Protein AF-A0A7G6SAK4-F1 (afdb_monomer_lite)

Structure (mmCIF, N/CA/C/O backbone):
data_AF-A0A7G6SAK4-F1
#
_entry.id   AF-A0A7G6SAK4-F1
#
loop_
_atom_site.group_PDB
_atom_site.id
_atom_site.type_symbol
_atom_site.label_atom_id
_atom_site.label_alt_id
_atom_site.label_comp_id
_atom_site.label_asym_id
_atom_site.label_entity_id
_atom_site.label_seq_id
_atom_site.pdbx_PDB_ins_code
_atom_site.Cartn_x
_atom_site.Cartn_y
_atom_site.Cartn_z
_atom_site.occupancy
_atom_site.B_iso_or_equiv
_atom_site.auth_seq_id
_atom_site.auth_comp_id
_atom_site.auth_asym_id
_atom_site.auth_atom_id
_atom_site.pdbx_PDB_model_num
ATOM 1 N N . MET A 1 1 ? 4.252 1.761 -25.082 1.00 56.00 1 MET A N 1
ATOM 2 C CA . MET A 1 1 ? 3.573 2.156 -23.826 1.00 56.00 1 MET A CA 1
ATOM 3 C C . MET A 1 1 ? 4.571 2.961 -23.003 1.00 56.00 1 MET A C 1
ATOM 5 O O . MET A 1 1 ? 5.656 2.453 -22.758 1.00 56.00 1 MET A O 1
ATOM 9 N N . ASN A 1 2 ? 4.281 4.231 -22.705 1.00 73.25 2 ASN A N 1
ATOM 10 C CA . ASN A 1 2 ? 5.241 5.173 -22.108 1.00 73.25 2 ASN A CA 1
ATOM 11 C C . ASN A 1 2 ? 5.469 4.842 -20.615 1.00 73.25 2 ASN A C 1
ATOM 13 O O . ASN A 1 2 ? 4.509 4.501 -19.924 1.00 73.25 2 ASN A O 1
ATOM 17 N N . ALA A 1 3 ? 6.703 4.913 -20.105 1.00 67.81 3 ALA A N 1
ATOM 18 C CA . ALA A 1 3 ? 7.033 4.497 -18.730 1.00 67.81 3 ALA A CA 1
ATOM 19 C C . ALA A 1 3 ? 6.239 5.278 -17.662 1.00 67.81 3 ALA A C 1
ATOM 21 O O . ALA A 1 3 ? 5.808 4.709 -16.659 1.00 67.81 3 ALA A O 1
ATOM 22 N N . TYR A 1 4 ? 5.960 6.553 -17.939 1.00 74.56 4 TYR A N 1
ATOM 23 C CA . TYR A 1 4 ? 5.118 7.420 -17.113 1.00 74.56 4 TYR A CA 1
ATOM 24 C C . TYR A 1 4 ? 3.690 6.885 -16.968 1.00 74.56 4 TYR A C 1
ATOM 26 O O . TYR A 1 4 ? 3.201 6.750 -15.853 1.00 74.56 4 TYR A O 1
ATOM 34 N N . ALA A 1 5 ? 3.081 6.418 -18.063 1.00 80.50 5 ALA A N 1
ATOM 35 C CA . ALA A 1 5 ? 1.738 5.839 -18.028 1.00 80.50 5 ALA A CA 1
ATOM 36 C C . ALA A 1 5 ? 1.666 4.574 -17.153 1.00 80.50 5 ALA A C 1
ATOM 38 O O . ALA A 1 5 ? 0.634 4.284 -16.551 1.00 80.50 5 ALA A O 1
ATOM 39 N N . ARG A 1 6 ? 2.764 3.809 -17.056 1.00 81.81 6 ARG A N 1
ATOM 40 C CA . ARG A 1 6 ? 2.833 2.640 -16.169 1.00 81.81 6 ARG A CA 1
ATOM 41 C C . ARG A 1 6 ? 2.923 3.053 -14.702 1.00 81.81 6 ARG A C 1
ATOM 43 O O . ARG A 1 6 ? 2.232 2.467 -13.875 1.00 81.81 6 ARG A O 1
ATOM 50 N N . ARG A 1 7 ? 3.762 4.043 -14.387 1.00 85.69 7 ARG A N 1
ATOM 51 C CA . ARG A 1 7 ? 3.912 4.586 -13.030 1.00 85.69 7 ARG A CA 1
ATOM 52 C C . ARG A 1 7 ? 2.601 5.179 -12.526 1.00 85.69 7 ARG A C 1
ATOM 54 O O . ARG A 1 7 ? 2.191 4.859 -11.416 1.00 85.69 7 ARG A O 1
ATOM 61 N N . ASP A 1 8 ? 1.949 5.998 -13.338 1.00 89.44 8 ASP A N 1
ATOM 62 C CA . ASP A 1 8 ? 0.731 6.694 -12.928 1.00 89.44 8 ASP A CA 1
ATOM 63 C C . ASP A 1 8 ? -0.403 5.693 -12.693 1.00 89.44 8 ASP A C 1
ATOM 65 O O . ASP A 1 8 ? -1.043 5.740 -11.649 1.00 89.44 8 ASP A O 1
ATOM 69 N N . LYS A 1 9 ? -0.526 4.668 -13.549 1.00 91.44 9 LYS A N 1
ATOM 70 C CA . LYS A 1 9 ? -1.452 3.549 -13.322 1.00 91.44 9 LYS A CA 1
ATOM 71 C C . LYS A 1 9 ? -1.186 2.812 -12.004 1.00 91.44 9 LYS A C 1
ATOM 73 O O . LYS A 1 9 ? -2.125 2.442 -11.306 1.00 91.44 9 LYS A O 1
ATOM 78 N N . ILE A 1 10 ? 0.081 2.576 -11.653 1.00 91.81 10 ILE A N 1
ATOM 79 C CA . ILE A 1 10 ? 0.432 1.944 -10.371 1.00 91.81 10 ILE A CA 1
ATOM 80 C C . ILE A 1 10 ? -0.011 2.834 -9.206 1.00 91.81 10 ILE A C 1
ATOM 82 O O . ILE A 1 10 ? -0.608 2.336 -8.257 1.00 91.81 10 ILE A O 1
ATOM 86 N N . LEU A 1 11 ? 0.253 4.139 -9.270 1.00 89.56 11 LEU A N 1
ATOM 87 C CA . LEU A 1 11 ? -0.128 5.073 -8.209 1.00 89.56 11 LEU A CA 1
ATOM 88 C C . LEU A 1 11 ? -1.651 5.199 -8.070 1.00 89.56 11 LEU A C 1
ATOM 90 O O . LEU A 1 11 ? -2.155 5.126 -6.95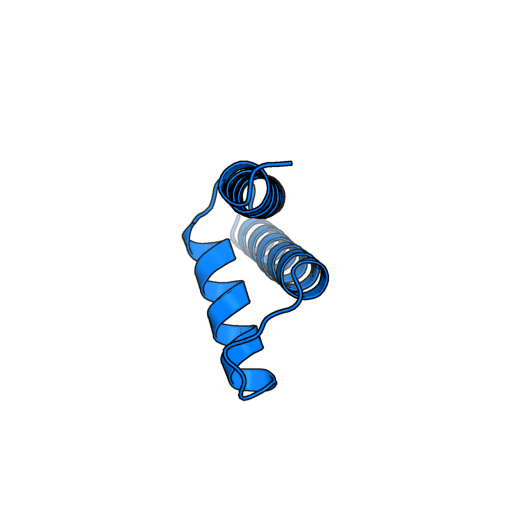0 1.00 89.56 11 LEU A O 1
ATOM 94 N N . GLU A 1 12 ? -2.376 5.309 -9.183 1.00 92.81 12 GLU A N 1
ATOM 95 C CA . GLU A 1 12 ? -3.844 5.325 -9.212 1.00 92.81 12 GLU A CA 1
ATOM 96 C C . GLU A 1 12 ? -4.436 4.057 -8.592 1.00 92.81 12 GLU A C 1
ATOM 98 O O . GLU A 1 12 ? -5.375 4.118 -7.795 1.00 92.81 12 GLU A O 1
ATOM 103 N N . ASP A 1 13 ? -3.865 2.895 -8.910 1.00 94.31 13 ASP A N 1
ATOM 104 C CA . ASP A 1 13 ? -4.280 1.624 -8.332 1.00 94.31 13 ASP A CA 1
ATOM 105 C C . ASP A 1 13 ? -4.088 1.596 -6.808 1.00 94.31 13 ASP A C 1
ATOM 107 O O . ASP A 1 13 ? -4.999 1.197 -6.084 1.00 94.31 13 ASP A O 1
ATOM 111 N N . LEU A 1 14 ? -2.926 2.028 -6.306 1.00 94.69 14 LEU A N 1
ATOM 112 C CA . LEU A 1 14 ? -2.651 2.058 -4.866 1.00 94.69 14 LEU A CA 1
ATOM 113 C C . LEU A 1 14 ? -3.558 3.056 -4.135 1.00 94.69 14 LEU A C 1
ATOM 115 O O . LEU A 1 14 ? -4.069 2.750 -3.059 1.00 94.69 14 LEU A O 1
ATOM 119 N N . GLN A 1 15 ? -3.786 4.228 -4.731 1.00 92.94 15 GLN A N 1
ATOM 120 C CA . GLN A 1 15 ? -4.672 5.252 -4.181 1.00 92.94 15 GLN A CA 1
ATOM 121 C C . GLN A 1 15 ? -6.125 4.770 -4.119 1.00 92.94 15 GLN A C 1
ATOM 123 O O . GLN A 1 15 ? -6.837 5.044 -3.154 1.00 92.94 15 GLN A O 1
ATOM 128 N N . ARG A 1 16 ? -6.574 4.018 -5.126 1.00 93.69 16 ARG A N 1
ATOM 129 C CA . ARG A 1 16 ? -7.908 3.416 -5.140 1.00 93.69 16 ARG A CA 1
ATOM 130 C C . ARG A 1 16 ? -8.076 2.364 -4.045 1.00 93.69 16 ARG A C 1
ATOM 132 O O . ARG A 1 16 ? -9.085 2.393 -3.345 1.00 93.69 16 ARG A O 1
ATOM 139 N N . GLU A 1 17 ? -7.090 1.490 -3.846 1.00 93.06 17 GLU A N 1
ATOM 140 C CA . GLU A 1 17 ? -7.111 0.496 -2.758 1.00 93.06 17 GLU A CA 1
ATOM 141 C C . GLU A 1 17 ? -7.126 1.146 -1.366 1.00 93.06 17 GLU A C 1
ATOM 143 O O . GLU A 1 17 ? -7.739 0.621 -0.436 1.00 93.06 17 GLU A O 1
ATOM 148 N N . SER A 1 18 ? -6.485 2.307 -1.209 1.00 92.19 18 SER A N 1
ATOM 149 C CA . SER A 1 18 ? -6.454 3.031 0.064 1.00 92.19 18 SER A CA 1
ATOM 150 C C . SER A 1 18 ? -7.669 3.929 0.307 1.00 92.19 18 SER A C 1
ATOM 152 O O . SER A 1 18 ? -7.714 4.636 1.316 1.00 92.19 18 SER A O 1
ATOM 154 N N . GLY A 1 19 ? -8.647 3.954 -0.607 1.00 91.25 19 GLY A N 1
ATOM 155 C CA . GLY A 1 19 ? -9.774 4.887 -0.541 1.00 91.25 19 GLY A CA 1
ATOM 156 C C . GLY A 1 19 ? -9.335 6.355 -0.587 1.00 91.25 19 GLY A C 1
ATOM 157 O O . GLY A 1 19 ? -9.956 7.202 0.050 1.00 91.25 19 GLY A O 1
ATOM 158 N N . GLY A 1 20 ? -8.230 6.651 -1.277 1.00 91.25 20 GLY A N 1
ATOM 159 C CA . GLY A 1 20 ? -7.636 7.985 -1.364 1.00 91.25 20 GLY A CA 1
ATOM 160 C C . GLY A 1 20 ? -6.669 8.335 -0.229 1.00 91.25 20 GLY A C 1
ATOM 161 O O . GLY A 1 20 ? -6.069 9.408 -0.259 1.00 91.25 20 GLY A O 1
ATOM 162 N N . SER A 1 21 ? -6.475 7.457 0.759 1.00 92.44 21 SER A N 1
ATOM 163 C CA . SER A 1 21 ? -5.591 7.723 1.896 1.00 92.44 21 SER A CA 1
ATOM 164 C C . SER A 1 21 ? -4.112 7.579 1.521 1.00 92.44 21 SER A C 1
ATOM 166 O O . SER A 1 21 ? -3.613 6.468 1.321 1.00 92.44 21 SER A O 1
ATOM 168 N N . PHE A 1 22 ? -3.384 8.698 1.463 1.00 91.94 22 PHE A N 1
ATOM 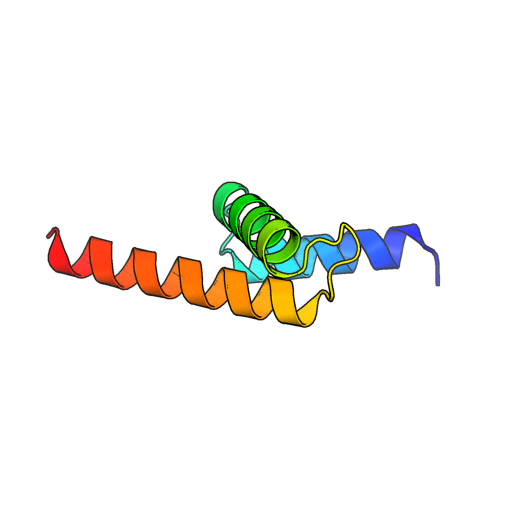169 C CA . PHE A 1 22 ? -1.931 8.692 1.249 1.00 91.94 22 PHE A CA 1
ATOM 170 C C . PHE A 1 22 ? -1.177 8.019 2.406 1.00 91.94 22 PHE A C 1
ATOM 172 O O . PHE A 1 22 ? -0.233 7.264 2.173 1.00 91.94 22 PHE A O 1
ATOM 179 N N . SER A 1 23 ? -1.611 8.239 3.652 1.00 94.19 23 SER A N 1
ATOM 180 C CA . SER A 1 23 ? -0.957 7.663 4.833 1.00 94.19 23 SER A CA 1
ATOM 181 C C . SER A 1 23 ? -1.013 6.135 4.834 1.00 94.19 23 SER A C 1
ATOM 183 O O . SER A 1 23 ? -0.020 5.497 5.179 1.00 94.19 23 SER A O 1
ATOM 185 N N . ALA A 1 24 ? -2.121 5.539 4.383 1.00 95.00 24 ALA A N 1
ATOM 186 C CA . ALA A 1 24 ? -2.248 4.089 4.261 1.00 95.00 24 ALA A CA 1
ATOM 187 C C . ALA A 1 24 ? -1.301 3.508 3.195 1.00 95.00 24 ALA A C 1
ATOM 189 O O . ALA A 1 24 ? -0.662 2.485 3.443 1.00 95.00 24 ALA A O 1
ATOM 190 N N . VAL A 1 25 ? -1.149 4.181 2.046 1.00 95.94 25 VAL A N 1
ATOM 191 C CA . VAL A 1 25 ? -0.192 3.778 0.996 1.00 95.94 25 VAL A CA 1
ATOM 192 C C . VAL A 1 25 ? 1.243 3.867 1.517 1.00 95.94 25 VAL A C 1
ATOM 194 O O . VAL A 1 25 ? 1.991 2.893 1.440 1.00 95.94 25 VAL A O 1
ATOM 197 N N . TYR A 1 26 ? 1.619 5.009 2.098 1.00 95.38 26 TYR A N 1
ATOM 198 C CA . TYR A 1 26 ? 2.969 5.228 2.618 1.00 95.38 26 TYR A CA 1
ATOM 199 C C . TYR A 1 26 ? 3.327 4.237 3.732 1.00 95.38 26 TYR A C 1
ATOM 201 O O . TYR A 1 26 ? 4.419 3.659 3.737 1.00 95.38 26 TYR A O 1
ATOM 209 N N . ARG A 1 27 ? 2.387 3.986 4.651 1.00 95.62 27 ARG A N 1
ATOM 210 C CA . ARG A 1 27 ? 2.541 2.996 5.719 1.00 95.62 27 ARG A CA 1
ATOM 211 C C . ARG A 1 27 ? 2.739 1.594 5.151 1.00 95.62 27 ARG A C 1
ATOM 213 O O . ARG A 1 27 ? 3.675 0.917 5.562 1.00 95.62 27 ARG A O 1
ATOM 220 N N . ALA A 1 28 ? 1.918 1.184 4.183 1.00 96.62 28 ALA A N 1
ATOM 221 C CA . ALA A 1 28 ? 2.037 -0.127 3.551 1.00 96.62 28 ALA A CA 1
ATOM 222 C C . ALA A 1 28 ? 3.411 -0.335 2.898 1.00 96.62 28 ALA A C 1
ATOM 224 O O . ALA A 1 28 ? 4.039 -1.373 3.102 1.00 96.62 28 ALA A O 1
ATOM 225 N N . MET A 1 29 ? 3.897 0.661 2.153 1.00 96.19 29 MET A N 1
ATOM 226 C CA . MET A 1 29 ? 5.214 0.605 1.515 1.00 96.19 29 MET A CA 1
ATOM 227 C C . MET A 1 29 ? 6.348 0.550 2.545 1.00 96.19 29 MET A C 1
ATOM 229 O O . MET A 1 29 ? 7.262 -0.261 2.412 1.00 96.19 29 MET A O 1
ATOM 233 N N . THR A 1 30 ? 6.275 1.374 3.593 1.00 96.81 30 THR A N 1
ATOM 234 C CA . THR A 1 30 ? 7.307 1.438 4.641 1.00 96.81 30 THR A CA 1
ATOM 235 C C . THR A 1 30 ? 7.380 0.139 5.444 1.00 96.81 30 THR A C 1
ATOM 237 O O . THR A 1 30 ? 8.473 -0.376 5.684 1.00 96.81 30 THR A O 1
ATOM 240 N N . GLU A 1 31 ? 6.233 -0.422 5.839 1.00 96.44 31 GLU A N 1
ATOM 241 C CA . GLU A 1 31 ? 6.180 -1.696 6.563 1.00 96.44 31 GLU A CA 1
ATOM 242 C C . GLU A 1 31 ? 6.745 -2.842 5.715 1.00 96.44 31 GLU A C 1
ATOM 244 O O . GLU A 1 31 ? 7.624 -3.567 6.179 1.00 96.44 31 GLU A O 1
ATOM 249 N N . LEU A 1 32 ? 6.320 -2.958 4.451 1.00 96.94 32 LEU A N 1
ATOM 250 C CA . LEU A 1 32 ? 6.815 -3.999 3.546 1.00 96.94 32 LEU A CA 1
ATOM 251 C C . LEU A 1 32 ? 8.312 -3.868 3.262 1.00 96.94 32 LEU A C 1
ATOM 253 O O . LEU A 1 32 ? 9.025 -4.871 3.267 1.00 96.94 32 LEU A O 1
ATOM 257 N N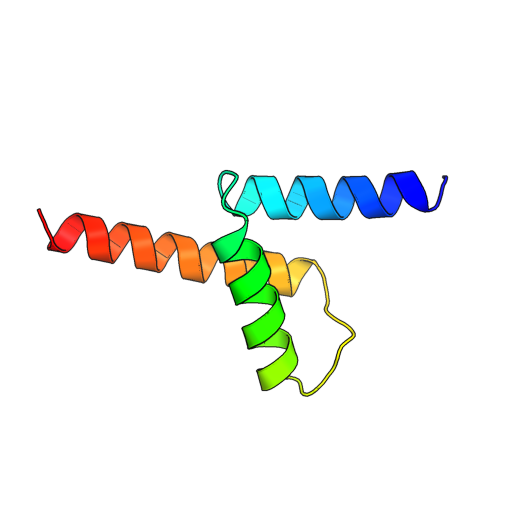 . SER A 1 33 ? 8.800 -2.644 3.047 1.00 97.06 33 SER A N 1
ATOM 258 C CA . SER A 1 33 ? 10.225 -2.393 2.823 1.00 97.06 33 SER A CA 1
ATOM 259 C C . SER A 1 33 ? 11.063 -2.823 4.026 1.00 97.06 33 SER A C 1
ATOM 261 O O . SER A 1 33 ? 12.083 -3.496 3.864 1.00 97.06 33 SER A O 1
ATOM 263 N N . ARG A 1 34 ? 10.596 -2.519 5.243 1.00 96.94 34 ARG A N 1
ATOM 264 C CA . ARG A 1 34 ? 11.257 -2.932 6.485 1.00 96.94 34 ARG A CA 1
ATOM 265 C C . ARG A 1 34 ? 11.236 -4.448 6.683 1.00 96.94 34 ARG A C 1
ATOM 267 O O . ARG A 1 34 ? 12.256 -5.014 7.066 1.00 96.94 34 ARG A O 1
ATOM 274 N N . GLU A 1 35 ? 10.102 -5.100 6.439 1.00 95.88 35 GLU A N 1
ATOM 275 C CA . GLU A 1 35 ? 9.955 -6.555 6.590 1.00 95.88 35 GLU A CA 1
ATOM 276 C C . GLU A 1 35 ? 10.841 -7.326 5.612 1.00 95.88 35 GLU A C 1
ATOM 278 O O . GLU A 1 35 ? 11.515 -8.281 5.996 1.00 95.88 35 GLU A O 1
ATOM 283 N N . LYS A 1 36 ? 10.874 -6.883 4.355 1.00 96.06 36 LYS A N 1
ATOM 284 C CA . LYS A 1 36 ? 11.625 -7.545 3.286 1.00 96.06 36 LYS A CA 1
ATOM 285 C C . LYS A 1 36 ? 13.067 -7.069 3.155 1.00 96.06 36 LYS A C 1
ATOM 287 O O . LYS A 1 36 ? 13.825 -7.659 2.392 1.00 96.06 36 LYS A O 1
ATOM 292 N N . LYS A 1 37 ? 13.443 -6.016 3.887 1.00 95.62 37 LYS A N 1
ATOM 293 C CA . LYS A 1 37 ? 14.762 -5.368 3.829 1.00 95.62 37 LYS A CA 1
ATOM 294 C C . LYS A 1 37 ? 15.156 -4.983 2.397 1.00 95.62 37 LYS A C 1
ATOM 296 O O . LYS A 1 37 ? 16.300 -5.162 1.994 1.00 95.62 37 LYS A O 1
ATOM 301 N N . THR A 1 38 ? 14.196 -4.468 1.631 1.00 94.00 38 THR A N 1
ATOM 302 C CA . THR A 1 38 ? 14.383 -4.066 0.229 1.00 94.00 38 THR A CA 1
ATOM 303 C C . THR A 1 38 ? 13.621 -2.782 -0.077 1.00 94.00 38 THR A C 1
ATOM 305 O O . THR A 1 38 ? 12.580 -2.504 0.523 1.00 94.00 38 THR A O 1
ATOM 308 N N . SER A 1 39 ? 14.133 -1.996 -1.019 1.00 90.56 39 SER A N 1
ATOM 309 C CA . SER A 1 39 ? 13.431 -0.860 -1.627 1.00 90.56 39 SER A CA 1
ATOM 310 C C . SER A 1 39 ? 12.589 -1.267 -2.843 1.00 90.56 39 SER A C 1
ATOM 312 O O . SER A 1 39 ? 11.750 -0.487 -3.293 1.00 90.56 39 SER A O 1
ATOM 314 N N . GLU A 1 40 ? 12.774 -2.482 -3.364 1.00 94.44 40 GLU A N 1
ATOM 315 C CA . GLU A 1 40 ? 12.021 -3.012 -4.499 1.00 94.44 40 GLU A CA 1
ATOM 316 C C . GLU A 1 40 ? 10.770 -3.744 -4.012 1.00 94.44 40 GLU A C 1
ATOM 318 O O . GLU A 1 40 ? 10.832 -4.855 -3.485 1.00 94.44 40 GLU A O 1
ATOM 323 N N . LEU A 1 41 ? 9.615 -3.099 -4.177 1.00 93.38 41 LEU A N 1
ATOM 324 C CA . LEU A 1 41 ? 8.333 -3.621 -3.714 1.00 93.38 41 LEU A CA 1
ATOM 325 C C . LEU A 1 41 ? 7.481 -4.118 -4.877 1.00 93.38 41 LEU A C 1
ATOM 327 O O . LEU A 1 41 ? 7.290 -3.421 -5.876 1.00 93.38 41 LEU A O 1
ATOM 331 N N . ASN A 1 42 ? 6.900 -5.306 -4.711 1.00 94.62 42 ASN A N 1
ATOM 332 C CA . ASN A 1 42 ? 5.889 -5.809 -5.625 1.00 94.62 42 ASN A CA 1
ATOM 333 C C . ASN A 1 42 ? 4.561 -5.072 -5.386 1.00 94.62 42 ASN A C 1
ATOM 335 O O . ASN A 1 42 ? 4.062 -5.004 -4.261 1.00 94.62 42 ASN A O 1
ATOM 339 N N . THR A 1 43 ? 3.970 -4.535 -6.453 1.00 94.69 43 THR A N 1
ATOM 340 C CA . THR A 1 43 ? 2.725 -3.761 -6.383 1.00 94.69 43 THR A CA 1
ATOM 341 C C . THR A 1 43 ? 1.569 -4.536 -5.744 1.00 94.69 43 THR A C 1
ATOM 343 O O . THR A 1 43 ? 0.828 -3.955 -4.954 1.00 94.69 43 THR A O 1
ATOM 346 N N . ASP A 1 44 ? 1.415 -5.829 -6.027 1.00 95.56 44 ASP A N 1
ATOM 347 C CA . ASP A 1 44 ? 0.300 -6.631 -5.509 1.00 95.56 44 ASP A CA 1
ATOM 348 C C . ASP A 1 44 ? 0.417 -6.875 -4.002 1.00 95.56 44 ASP A C 1
ATOM 350 O O . ASP A 1 44 ? -0.588 -6.884 -3.285 1.00 95.56 44 ASP A O 1
ATOM 354 N N . GLU A 1 45 ? 1.642 -6.979 -3.492 1.00 96.38 45 GLU A N 1
ATOM 355 C CA . GLU A 1 45 ? 1.898 -7.081 -2.056 1.00 96.38 45 GLU A CA 1
ATOM 356 C C . GLU A 1 45 ? 1.590 -5.766 -1.342 1.00 96.38 45 GLU A C 1
ATOM 358 O O . GLU A 1 45 ? 0.958 -5.775 -0.282 1.00 96.38 45 GLU A O 1
ATOM 363 N N . VAL A 1 46 ? 1.954 -4.629 -1.947 1.00 96.62 46 VAL A N 1
ATOM 364 C CA . VAL A 1 46 ? 1.583 -3.304 -1.425 1.00 96.62 46 VAL A CA 1
ATOM 365 C C . VAL A 1 46 ? 0.061 -3.161 -1.386 1.00 96.62 46 VAL A C 1
ATOM 367 O O . VAL A 1 46 ? -0.482 -2.773 -0.352 1.00 96.62 46 VAL A O 1
ATOM 370 N N . LYS A 1 47 ? -0.654 -3.563 -2.445 1.00 96.69 47 LYS A N 1
ATOM 371 C CA . LYS A 1 47 ? -2.129 -3.582 -2.469 1.00 96.69 47 LYS A CA 1
ATOM 372 C C . LYS A 1 47 ? -2.716 -4.471 -1.371 1.00 96.69 47 LYS A C 1
ATOM 374 O O . LYS A 1 47 ? -3.679 -4.088 -0.707 1.00 96.69 47 LYS A O 1
ATOM 379 N N . ALA A 1 48 ? -2.166 -5.668 -1.160 1.00 96.38 48 ALA A N 1
ATOM 380 C CA . ALA A 1 48 ? -2.610 -6.566 -0.094 1.00 96.38 48 ALA A CA 1
ATOM 381 C C . ALA A 1 48 ? -2.406 -5.944 1.298 1.00 96.38 48 ALA A C 1
ATOM 383 O O . ALA A 1 48 ? -3.310 -5.990 2.134 1.00 96.38 48 ALA A O 1
ATOM 384 N N . ARG A 1 49 ? -1.259 -5.292 1.525 1.00 96.50 49 ARG A N 1
ATOM 385 C CA . ARG A 1 49 ? -0.969 -4.606 2.788 1.00 96.50 49 ARG A CA 1
ATOM 386 C C . ARG A 1 49 ? -1.884 -3.405 3.026 1.00 96.50 49 ARG A C 1
ATOM 388 O O . ARG A 1 49 ? -2.386 -3.259 4.138 1.00 96.50 49 ARG A O 1
ATOM 395 N N . ILE A 1 50 ? -2.156 -2.594 2.001 1.00 96.56 50 ILE A N 1
ATOM 396 C CA . ILE A 1 50 ? -3.125 -1.487 2.084 1.00 96.56 50 ILE A CA 1
ATOM 397 C C . ILE A 1 50 ? -4.489 -2.019 2.533 1.00 96.56 50 ILE A C 1
ATOM 399 O O . ILE A 1 50 ? -5.057 -1.510 3.498 1.00 96.56 50 ILE A O 1
ATOM 403 N N . ARG A 1 51 ? -4.991 -3.087 1.900 1.00 95.00 51 ARG A N 1
ATOM 404 C CA . ARG A 1 51 ? -6.280 -3.696 2.268 1.00 95.00 51 ARG A CA 1
ATOM 405 C C . ARG A 1 51 ? -6.314 -4.167 3.723 1.00 95.00 51 ARG A C 1
ATOM 407 O O . ARG A 1 51 ? -7.310 -3.931 4.404 1.00 95.00 51 ARG A O 1
ATOM 414 N N . ALA A 1 52 ? -5.230 -4.767 4.218 1.00 94.81 52 ALA A N 1
ATOM 415 C CA . ALA A 1 52 ? -5.120 -5.183 5.617 1.00 94.81 52 ALA A CA 1
ATOM 416 C C . ALA A 1 52 ? -5.175 -3.990 6.592 1.00 94.81 52 ALA A C 1
ATOM 418 O O . ALA A 1 52 ? -5.915 -4.037 7.575 1.00 94.81 52 ALA A O 1
ATOM 419 N N . ILE A 1 53 ? -4.456 -2.900 6.293 1.00 93.69 53 ILE A N 1
ATOM 420 C CA . ILE A 1 53 ? -4.480 -1.663 7.092 1.00 93.69 53 ILE A CA 1
ATOM 421 C C . ILE A 1 53 ? -5.896 -1.078 7.126 1.00 93.69 53 ILE A C 1
ATOM 423 O O . ILE A 1 53 ? -6.439 -0.825 8.202 1.00 93.69 53 ILE A O 1
ATOM 427 N N . MET A 1 54 ? -6.526 -0.924 5.958 1.00 92.75 54 MET A N 1
ATOM 428 C CA . MET A 1 54 ? -7.864 -0.339 5.847 1.00 92.75 54 MET A CA 1
ATOM 429 C C . MET A 1 54 ? -8.936 -1.194 6.539 1.00 92.75 54 MET A C 1
ATOM 431 O O . MET A 1 54 ? -9.871 -0.651 7.128 1.00 92.75 54 MET A O 1
ATOM 435 N N . ALA A 1 55 ? -8.817 -2.525 6.497 1.00 91.19 55 ALA A N 1
ATOM 436 C CA . ALA A 1 55 ? -9.710 -3.425 7.225 1.00 91.19 55 ALA A CA 1
ATOM 437 C C . ALA A 1 55 ? -9.561 -3.269 8.749 1.00 91.19 55 ALA A C 1
ATOM 439 O O . ALA A 1 55 ? -10.568 -3.196 9.455 1.00 91.19 55 ALA A O 1
ATOM 440 N N . GLY A 1 56 ? -8.325 -3.150 9.245 1.00 88.06 56 GLY A N 1
ATOM 441 C CA . GLY A 1 56 ? -8.051 -2.900 10.662 1.00 88.06 56 GLY A CA 1
ATOM 442 C C . GLY A 1 56 ? -8.611 -1.561 11.150 1.00 88.06 56 GLY A C 1
ATOM 443 O O . GLY A 1 56 ? -9.242 -1.505 12.203 1.00 88.06 56 GLY A O 1
ATOM 444 N N . GLU A 1 57 ? -8.465 -0.491 10.363 1.00 81.31 57 GLU A N 1
ATOM 445 C CA . GLU A 1 57 ? -9.051 0.815 10.697 1.00 81.31 57 GLU A CA 1
ATOM 446 C C . GLU A 1 57 ? -10.579 0.771 10.787 1.00 81.31 57 GLU A C 1
ATOM 448 O O . GLU A 1 57 ? -11.160 1.389 11.682 1.00 81.31 57 GLU A O 1
ATOM 453 N N . LYS A 1 58 ? -11.243 0.039 9.883 1.00 77.88 58 LYS A N 1
ATOM 454 C CA . LYS A 1 58 ? -12.702 -0.135 9.928 1.00 77.88 58 LYS A CA 1
ATOM 455 C C . LYS A 1 58 ? -13.146 -0.844 11.206 1.00 77.88 58 LYS A C 1
ATOM 457 O O . LYS A 1 58 ? -14.135 -0.425 11.803 1.00 77.88 58 LYS A O 1
ATOM 462 N N . ASP A 1 59 ? -12.424 -1.877 11.642 1.00 80.00 59 ASP A N 1
ATOM 463 C CA . ASP A 1 59 ? -12.772 -2.591 12.875 1.00 80.00 59 ASP A CA 1
ATOM 464 C C . ASP A 1 59 ? -12.549 -1.725 14.124 1.00 80.00 59 ASP A C 1
ATOM 466 O O . ASP A 1 59 ? -13.409 -1.696 15.001 1.00 80.00 59 ASP A O 1
ATOM 470 N N . ILE A 1 60 ? -11.462 -0.944 14.178 1.00 75.81 60 ILE A N 1
ATOM 471 C CA . ILE A 1 60 ? -11.208 -0.001 15.282 1.00 75.81 60 ILE A CA 1
ATOM 472 C C . ILE A 1 60 ? -12.324 1.046 15.371 1.00 75.81 60 ILE A C 1
ATOM 474 O O . ILE A 1 60 ? -12.877 1.254 16.449 1.00 75.81 60 ILE A O 1
ATOM 478 N N . ARG A 1 61 ? -12.702 1.670 14.245 1.00 76.88 61 ARG A N 1
ATOM 479 C CA . ARG A 1 61 ? -13.785 2.671 14.2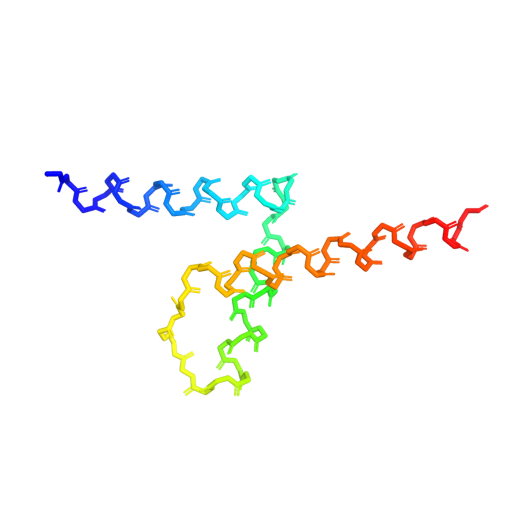18 1.00 76.88 61 ARG A CA 1
ATOM 480 C C . ARG A 1 61 ? -15.122 2.086 14.671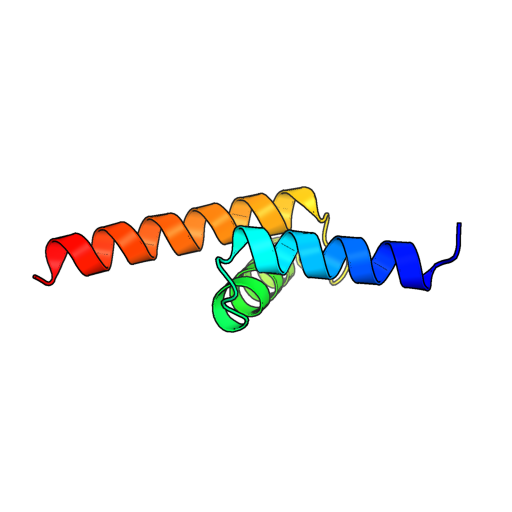 1.00 76.88 61 ARG A C 1
ATOM 482 O O . ARG A 1 61 ? -15.867 2.770 15.356 1.00 76.88 61 ARG A O 1
ATOM 489 N N . ARG A 1 62 ? -15.408 0.825 14.328 1.00 78.56 62 ARG A N 1
ATOM 490 C CA . ARG A 1 62 ? -16.630 0.126 14.753 1.00 78.56 62 ARG A CA 1
ATOM 491 C C . ARG A 1 62 ? -16.665 -0.166 16.256 1.00 78.56 62 ARG A C 1
ATOM 493 O O . ARG A 1 62 ? -17.746 -0.210 16.818 1.00 78.56 62 ARG A O 1
ATOM 500 N N . ARG A 1 63 ? -15.515 -0.410 16.893 1.00 71.31 63 ARG A N 1
ATOM 5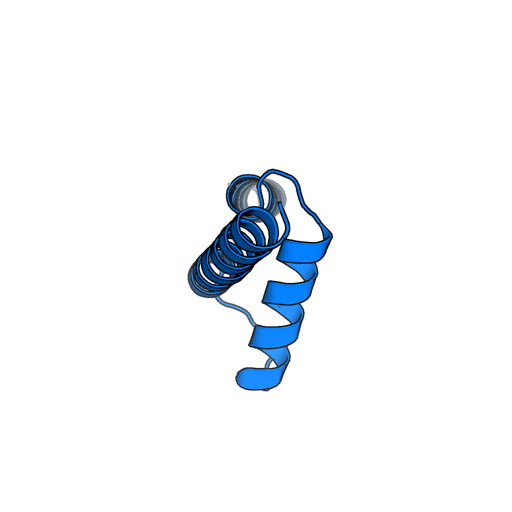01 C CA . ARG A 1 63 ? -15.429 -0.690 18.341 1.00 71.31 63 ARG A CA 1
ATOM 502 C C . ARG A 1 63 ? -15.376 0.570 19.209 1.00 71.31 63 ARG A C 1
ATOM 504 O O . ARG A 1 63 ? -15.556 0.465 20.415 1.00 71.31 63 ARG A O 1
ATOM 511 N N . ALA A 1 64 ? -15.052 1.718 18.617 1.00 67.88 64 ALA A N 1
ATOM 512 C CA . ALA A 1 64 ? -14.891 2.990 19.318 1.00 67.88 64 ALA A CA 1
ATOM 513 C C . ALA A 1 64 ? -16.164 3.862 19.340 1.00 67.88 64 ALA A C 1
ATOM 515 O O . ALA A 1 64 ? -16.133 4.936 19.939 1.00 67.88 64 ALA A O 1
ATOM 516 N N . GLY A 1 65 ? -17.241 3.431 18.675 1.00 56.06 65 GLY A N 1
ATOM 517 C CA . GLY A 1 65 ? -18.572 4.048 18.726 1.00 56.06 65 GLY A CA 1
ATOM 518 C C . GLY A 1 65 ? -19.567 3.122 19.402 1.00 56.06 65 GLY A C 1
ATOM 519 O O . GLY A 1 65 ? -20.485 3.659 20.052 1.00 56.06 65 GLY A O 1
#

pLDDT: mean 89.24, std 9.79, range [56.0, 97.06]

Foldseek 3Di:
DDPVVVVVVLVVLLCVLLVNDPVLLVVLQVVVCVVVVHNDDDSVSSSVSSNVVVVVVVVVVVVVD

Sequence (65 aa):
MNAYARRDKILEDLQRESGGSFSAVYRAMTELSREKKTSELNTDEVKARIRAIMAGEKDIRRRAG

Secondary structure (DSSP, 8-state):
--HHHHHHHHHHHHHHHTTT-HHHHHHHHHHHHHHHT-S---HHHHHHHHHHHHHHHHHHHHH--

Radius of gyration: 13.25 Å; chains: 1; bounding box: 33×16×43 Å